Protein AF-A0A2V1BEU1-F1 (afdb_monomer_lite)

Secondary structure (DSSP, 8-state):
-HHHHHHHHHHHHHHHHHHTT-TTS-HHHHHHHHHHHHHHHHHHHHHHHHTTS-HHHHHHHHHHHHHHHHHHHHHHHHHHHHPPPTT--HHHHHHHHHHHHHHHHHHHHHHHHHHHHHS--

pLDDT: mean 75.91, std 9.49, range [49.25, 92.5]

Sequence (121 aa):
MISAITSLIDATNQVYEAIKDEAGLPTNFKAAATKLPLILKLLEDAERYLMVTDEAIETVFTPTLEDCKAQATQLQELFDKVMIQDGESKWDRYVKAAETTGKSGRVENLVGGFWTSCSSW

Radius of gyration: 15.87 Å; chains: 1; bounding box: 35×22×47 Å

Foldseek 3Di:
DLVVLVVLLVLLVVLLVQLCPDPLADPLLPVLSVCLNVLSVLLNVVVVVLVPDDPVVVVVCVVLSVVSVVLSVVLSVLSVLLDDDPPDDPVSNVVSSVSSVVCRVVNVVSVVVNCVSPVPD

Structure (mmCIF, N/CA/C/O backbone):
data_AF-A0A2V1BEU1-F1
#
_entry.id   AF-A0A2V1BEU1-F1
#
loop_
_atom_site.group_PDB
_atom_site.id
_atom_site.type_symbol
_atom_site.label_atom_id
_atom_site.label_alt_id
_atom_site.label_comp_id
_atom_site.label_asym_id
_atom_site.label_entity_id
_atom_site.label_seq_id
_atom_site.pdbx_PDB_ins_code
_atom_site.Cartn_x
_atom_site.Cartn_y
_atom_site.Cartn_z
_atom_site.occupancy
_atom_s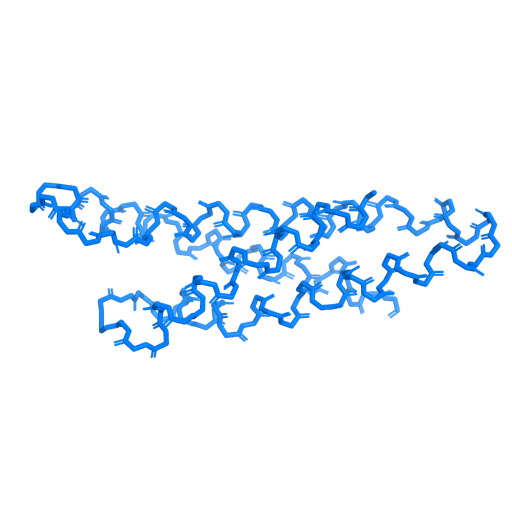ite.B_iso_or_equiv
_atom_site.auth_seq_id
_atom_site.auth_comp_id
_atom_site.auth_asym_id
_atom_site.auth_atom_id
_atom_site.pdbx_PDB_model_num
ATOM 1 N N . MET A 1 1 ? 16.811 -1.590 -3.207 1.00 54.41 1 MET A N 1
ATOM 2 C CA . MET A 1 1 ? 15.407 -1.224 -3.454 1.00 54.41 1 MET A CA 1
ATOM 3 C C . MET A 1 1 ? 14.473 -2.310 -2.910 1.00 54.41 1 MET A C 1
ATOM 5 O O . MET A 1 1 ? 13.614 -1.942 -2.119 1.00 54.41 1 MET A O 1
ATOM 9 N N . ILE A 1 2 ? 14.777 -3.603 -3.119 1.00 57.50 2 ILE A N 1
ATOM 10 C CA . ILE A 1 2 ? 14.061 -4.754 -2.519 1.00 57.50 2 ILE A CA 1
ATOM 11 C C . ILE A 1 2 ? 13.762 -4.562 -1.030 1.00 57.50 2 ILE A C 1
ATOM 13 O O . ILE A 1 2 ? 12.630 -4.747 -0.599 1.00 57.50 2 ILE A O 1
ATOM 17 N N . SER A 1 3 ? 14.752 -4.124 -0.243 1.00 61.34 3 SER A N 1
ATOM 18 C CA . SER A 1 3 ? 14.592 -3.947 1.206 1.00 61.34 3 SER A CA 1
ATOM 19 C C . SER A 1 3 ? 13.444 -3.008 1.591 1.00 61.34 3 SER A C 1
ATOM 21 O O . SER A 1 3 ? 12.809 -3.235 2.614 1.00 61.34 3 SER A O 1
ATOM 23 N N . ALA A 1 4 ? 13.138 -1.991 0.777 1.00 69.44 4 ALA A N 1
ATOM 24 C CA . ALA A 1 4 ? 12.036 -1.069 1.038 1.00 69.44 4 ALA A CA 1
ATOM 25 C C . ALA A 1 4 ? 10.669 -1.718 0.767 1.00 69.44 4 ALA A C 1
ATOM 27 O O . ALA A 1 4 ? 9.746 -1.534 1.556 1.00 69.44 4 ALA A O 1
ATOM 28 N N . ILE A 1 5 ? 10.544 -2.508 -0.307 1.00 70.06 5 ILE A N 1
ATOM 29 C CA . ILE A 1 5 ? 9.302 -3.226 -0.630 1.00 70.06 5 ILE A CA 1
ATOM 30 C C . ILE A 1 5 ? 9.070 -4.366 0.366 1.00 70.06 5 ILE A C 1
ATOM 32 O O . ILE A 1 5 ? 7.952 -4.551 0.834 1.00 70.06 5 ILE A O 1
ATOM 36 N N . THR A 1 6 ? 10.120 -5.079 0.779 1.00 70.94 6 THR A N 1
ATOM 37 C CA . THR A 1 6 ? 10.004 -6.117 1.812 1.00 70.94 6 THR A CA 1
ATOM 38 C C . THR A 1 6 ? 9.561 -5.530 3.159 1.00 70.94 6 THR A C 1
ATOM 40 O O . THR A 1 6 ? 8.644 -6.063 3.775 1.00 70.94 6 THR A O 1
ATOM 43 N N . SER A 1 7 ? 10.111 -4.385 3.590 1.00 77.25 7 SER A N 1
ATOM 44 C CA . SER A 1 7 ? 9.627 -3.699 4.803 1.00 77.25 7 SER A CA 1
ATOM 45 C C . SER A 1 7 ? 8.170 -3.230 4.687 1.00 77.25 7 SER A C 1
ATOM 47 O O . SER A 1 7 ? 7.427 -3.272 5.667 1.00 77.25 7 SER A O 1
ATOM 49 N N . LEU A 1 8 ? 7.746 -2.818 3.490 1.00 74.56 8 LEU A N 1
ATOM 50 C CA . LEU A 1 8 ? 6.364 -2.437 3.199 1.00 74.56 8 LEU A CA 1
ATOM 51 C C . LEU A 1 8 ? 5.412 -3.644 3.301 1.00 74.56 8 LEU A C 1
ATOM 53 O O . LEU A 1 8 ? 4.301 -3.511 3.823 1.00 74.56 8 LEU A O 1
ATOM 57 N N . ILE A 1 9 ? 5.862 -4.824 2.856 1.00 74.62 9 ILE A N 1
ATOM 58 C CA . ILE A 1 9 ? 5.145 -6.104 2.980 1.00 74.62 9 ILE A CA 1
ATOM 59 C C . ILE A 1 9 ? 4.963 -6.480 4.452 1.00 74.62 9 ILE A C 1
ATOM 61 O O . ILE A 1 9 ? 3.840 -6.774 4.864 1.00 74.62 9 ILE A O 1
ATOM 65 N N . ASP A 1 10 ? 6.027 -6.433 5.255 1.00 76.12 10 ASP A N 1
ATOM 66 C CA . ASP A 1 10 ? 5.970 -6.815 6.672 1.00 76.12 10 ASP A CA 1
ATOM 67 C C . ASP A 1 10 ? 4.986 -5.944 7.463 1.00 76.12 10 ASP A C 1
ATOM 69 O O . ASP A 1 10 ? 4.138 -6.456 8.198 1.00 76.12 10 ASP A O 1
ATOM 73 N N . ALA A 1 11 ? 5.044 -4.627 7.268 1.00 72.50 11 ALA A N 1
ATOM 74 C CA . ALA A 1 11 ? 4.135 -3.700 7.930 1.00 72.50 11 ALA A CA 1
ATOM 75 C C . ALA A 1 11 ? 2.685 -3.845 7.435 1.00 72.50 11 ALA A C 1
ATOM 77 O O . ALA A 1 11 ? 1.741 -3.794 8.222 1.00 72.50 11 ALA A O 1
ATOM 78 N N . THR A 1 12 ? 2.489 -4.115 6.145 1.00 72.19 12 THR A N 1
ATOM 79 C CA . THR A 1 12 ? 1.154 -4.366 5.584 1.00 72.19 12 THR A CA 1
ATOM 80 C C . THR A 1 12 ? 0.529 -5.652 6.101 1.00 72.19 12 THR A C 1
ATOM 82 O O . THR A 1 12 ? -0.677 -5.689 6.336 1.00 72.19 12 THR A O 1
ATOM 85 N N . ASN A 1 13 ? 1.320 -6.705 6.305 1.00 73.25 13 ASN A N 1
ATOM 86 C CA . ASN A 1 13 ? 0.815 -7.943 6.888 1.00 73.25 13 ASN A CA 1
ATOM 87 C C . ASN A 1 13 ? 0.314 -7.714 8.319 1.00 73.25 13 ASN A C 1
ATOM 89 O O . ASN A 1 13 ? -0.745 -8.224 8.672 1.00 73.25 13 ASN A O 1
ATOM 93 N N . GLN A 1 14 ? 1.001 -6.887 9.116 1.00 72.50 14 GLN A N 1
ATOM 94 C CA . GLN A 1 14 ? 0.508 -6.493 10.443 1.00 72.50 14 GLN A CA 1
ATOM 95 C C . GLN A 1 14 ? -0.816 -5.725 10.354 1.00 72.50 14 GLN A C 1
ATOM 97 O O . GLN A 1 14 ? -1.748 -6.005 11.107 1.00 72.50 14 GLN A O 1
ATOM 102 N N . VAL A 1 15 ? -0.920 -4.797 9.398 1.00 69.56 15 VAL A N 1
ATOM 103 C CA . VAL A 1 15 ? -2.150 -4.042 9.129 1.00 69.56 15 VAL A CA 1
ATOM 104 C C . VAL A 1 15 ? -3.304 -4.971 8.742 1.00 69.56 15 VAL A C 1
ATOM 106 O O . VAL A 1 15 ? -4.388 -4.878 9.312 1.00 69.56 15 VAL A O 1
ATOM 109 N N . TYR A 1 16 ? -3.082 -5.895 7.809 1.00 71.50 16 TYR A N 1
ATOM 110 C CA . TYR A 1 16 ? -4.083 -6.872 7.385 1.00 71.50 16 TYR A CA 1
ATOM 111 C C . TYR A 1 16 ? -4.558 -7.750 8.552 1.00 71.50 16 TYR A C 1
ATOM 113 O O . TYR A 1 16 ? -5.764 -7.907 8.754 1.00 71.50 16 TYR A O 1
ATOM 121 N N . GLU A 1 17 ? -3.621 -8.278 9.342 1.00 72.62 17 GLU A N 1
ATOM 122 C CA . GLU A 1 17 ? -3.919 -9.172 10.461 1.00 72.62 17 GLU A CA 1
ATOM 123 C C . GLU A 1 17 ? -4.722 -8.491 11.572 1.00 72.62 17 GLU A C 1
ATOM 125 O O . GLU A 1 17 ? -5.603 -9.129 12.142 1.00 72.62 17 GLU A O 1
ATOM 130 N N . ALA A 1 18 ? -4.486 -7.206 11.849 1.00 71.00 18 ALA A N 1
ATOM 131 C CA . ALA A 1 18 ? -5.282 -6.477 12.836 1.00 71.00 18 ALA A CA 1
ATOM 132 C C . ALA A 1 18 ? -6.632 -5.980 12.284 1.00 71.00 18 ALA A C 1
ATOM 134 O O . ALA A 1 18 ? -7.578 -5.81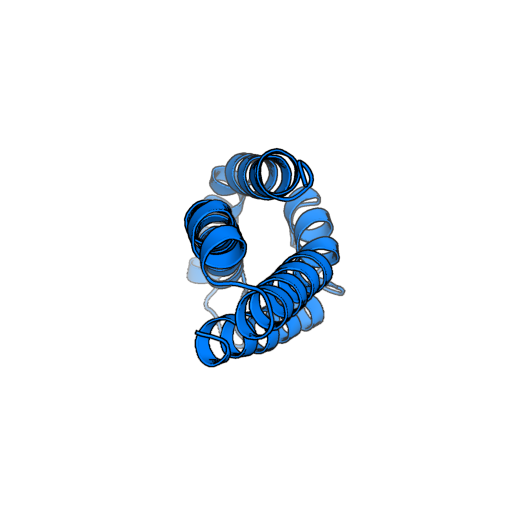3 13.047 1.00 71.00 18 ALA A O 1
ATOM 135 N N . ILE A 1 19 ? -6.768 -5.781 10.969 1.00 66.94 19 ILE A N 1
ATOM 136 C CA . ILE A 1 19 ? -8.008 -5.262 10.364 1.00 66.94 19 ILE A CA 1
ATOM 137 C C . ILE A 1 19 ? -9.027 -6.352 10.047 1.00 66.94 19 ILE A C 1
ATOM 139 O O . ILE A 1 19 ? -10.230 -6.077 10.094 1.00 66.94 19 ILE A O 1
ATOM 143 N N . LYS A 1 20 ? -8.586 -7.566 9.694 1.00 66.31 20 LYS A N 1
ATOM 144 C CA . LYS A 1 20 ? -9.492 -8.635 9.234 1.00 66.31 20 LYS A CA 1
ATOM 145 C C . LYS A 1 20 ? -10.617 -8.951 10.232 1.00 66.31 20 LYS A C 1
ATOM 147 O O . LYS A 1 20 ? -11.707 -9.312 9.795 1.00 66.31 20 LYS A O 1
ATOM 152 N N . ASP A 1 21 ? -10.386 -8.707 11.524 1.00 65.50 21 ASP A N 1
ATOM 153 C CA . ASP A 1 21 ? -11.339 -8.955 12.611 1.00 65.50 21 ASP A CA 1
ATOM 154 C C . ASP A 1 21 ? -11.883 -7.663 13.277 1.00 65.50 21 ASP A C 1
ATOM 156 O O . ASP A 1 21 ? -12.721 -7.731 14.177 1.00 65.50 21 ASP A O 1
ATOM 160 N N . GLU A 1 22 ? -11.472 -6.468 12.825 1.00 66.56 22 GLU A N 1
ATOM 161 C CA . GLU A 1 22 ? -11.827 -5.190 13.465 1.00 66.56 22 GLU A CA 1
ATOM 162 C C . GLU A 1 22 ? -13.245 -4.726 13.081 1.00 66.56 22 GLU A C 1
ATOM 164 O O . GLU A 1 22 ? -13.547 -4.376 11.931 1.00 66.56 22 GLU A O 1
ATOM 169 N N . ALA A 1 23 ? -14.156 -4.684 14.055 1.00 59.62 23 ALA A N 1
ATOM 170 C CA . ALA A 1 23 ? -15.553 -4.307 13.836 1.00 59.62 23 ALA A CA 1
ATOM 171 C C . ALA A 1 23 ? -15.733 -2.809 13.508 1.00 59.62 23 ALA A C 1
ATOM 173 O O . ALA A 1 23 ? -16.704 -2.458 12.835 1.00 59.62 23 ALA A O 1
ATOM 174 N N . GLY A 1 24 ? -14.803 -1.941 13.929 1.00 64.69 24 GLY A N 1
ATOM 175 C CA . GLY A 1 24 ? -14.920 -0.481 13.812 1.00 64.69 24 GLY A CA 1
ATOM 176 C C . GLY A 1 24 ? -14.438 0.149 12.500 1.00 64.69 24 GLY A C 1
ATOM 177 O O . GLY A 1 24 ? -14.637 1.347 12.300 1.00 64.69 24 GLY A O 1
ATOM 178 N N . LEU A 1 25 ? -13.805 -0.614 11.603 1.00 68.94 25 LEU A N 1
ATOM 179 C CA . LEU A 1 25 ? -13.177 -0.039 10.412 1.00 68.94 25 LEU A CA 1
ATOM 180 C C . LEU A 1 25 ? -14.175 0.164 9.250 1.00 68.94 25 LEU A C 1
ATOM 182 O O . LEU A 1 25 ? -14.932 -0.764 8.937 1.00 68.94 25 LEU A O 1
ATOM 186 N N . PRO A 1 26 ? -14.166 1.320 8.555 1.00 72.38 26 PRO A N 1
ATOM 187 C CA . PRO A 1 26 ? -15.017 1.548 7.388 1.00 72.38 26 PRO A CA 1
ATOM 188 C C . PRO A 1 26 ? -14.804 0.526 6.263 1.00 72.38 26 PRO A C 1
ATOM 190 O O . PRO A 1 26 ? -13.698 0.033 6.032 1.00 72.38 26 PRO A O 1
ATOM 193 N N . THR A 1 27 ? -15.876 0.215 5.530 1.00 76.88 27 THR A N 1
ATOM 194 C CA . THR A 1 27 ? -15.909 -0.861 4.523 1.00 76.88 27 THR A CA 1
ATOM 195 C C . THR A 1 27 ? -14.849 -0.716 3.433 1.00 76.88 27 THR A C 1
ATOM 197 O O . THR A 1 27 ? -14.264 -1.708 3.007 1.00 76.88 27 THR A O 1
ATOM 200 N N . ASN A 1 28 ? -14.563 0.506 2.993 1.00 75.38 28 ASN A N 1
ATOM 201 C CA . ASN A 1 28 ? -13.546 0.788 1.983 1.00 75.38 28 ASN A CA 1
ATOM 202 C C . ASN A 1 28 ? -12.119 0.522 2.492 1.00 75.38 28 ASN A C 1
ATOM 204 O O . ASN A 1 28 ? -11.292 0.018 1.736 1.00 75.38 28 ASN A O 1
ATOM 208 N N . PHE A 1 29 ? -11.839 0.776 3.774 1.00 74.88 29 PHE A N 1
ATOM 209 C CA . PHE A 1 29 ? -10.567 0.403 4.394 1.00 74.88 29 PHE A CA 1
ATOM 210 C C . PHE A 1 29 ? -10.436 -1.115 4.511 1.00 74.88 29 PHE A C 1
ATOM 212 O O . PHE A 1 29 ? -9.385 -1.650 4.177 1.00 74.88 29 PHE A O 1
ATOM 219 N N . LYS A 1 30 ? -11.505 -1.829 4.893 1.00 76.81 30 LYS A N 1
ATOM 220 C CA . LYS A 1 30 ? -11.512 -3.305 4.882 1.00 76.81 30 LYS A CA 1
ATOM 221 C C . LYS A 1 30 ? -11.248 -3.850 3.477 1.00 76.81 30 LYS A C 1
ATOM 223 O O . LYS A 1 30 ? -10.383 -4.701 3.290 1.00 76.81 30 LYS A O 1
ATOM 228 N N . ALA A 1 31 ? -11.933 -3.309 2.470 1.00 79.31 31 ALA A N 1
ATOM 229 C CA . ALA A 1 31 ? -11.733 -3.697 1.078 1.00 79.31 31 ALA A CA 1
ATOM 230 C C . ALA A 1 31 ? -10.305 -3.400 0.588 1.00 79.31 31 ALA A C 1
ATOM 232 O O . ALA A 1 31 ? -9.707 -4.236 -0.084 1.00 79.31 31 ALA A O 1
ATOM 233 N N . ALA A 1 32 ? -9.729 -2.249 0.939 1.00 78.75 32 ALA A N 1
ATOM 234 C CA . ALA A 1 32 ? -8.349 -1.916 0.596 1.00 78.75 32 ALA A CA 1
ATOM 235 C C . ALA A 1 32 ? -7.328 -2.799 1.336 1.00 78.75 32 ALA A C 1
ATOM 237 O O . ALA A 1 32 ? -6.378 -3.265 0.711 1.00 78.75 32 ALA A O 1
ATOM 238 N N . ALA A 1 33 ? -7.558 -3.109 2.616 1.00 77.38 33 ALA A N 1
ATOM 239 C CA . ALA A 1 33 ? -6.680 -3.959 3.421 1.00 77.38 33 ALA A CA 1
ATOM 240 C C . ALA A 1 33 ? -6.559 -5.370 2.829 1.00 77.38 33 ALA A C 1
ATOM 242 O O . ALA A 1 33 ? -5.465 -5.915 2.768 1.00 77.38 33 ALA A O 1
ATOM 243 N N . THR A 1 34 ? -7.653 -5.935 2.304 1.00 80.31 34 THR A N 1
ATOM 244 C CA . THR A 1 34 ? -7.611 -7.248 1.625 1.00 80.31 34 THR A CA 1
ATOM 245 C C . THR A 1 34 ? -6.813 -7.245 0.316 1.00 80.31 34 THR A C 1
ATOM 247 O O . THR A 1 34 ? -6.348 -8.295 -0.119 1.00 80.31 34 THR A O 1
ATOM 250 N N . LYS A 1 35 ? -6.638 -6.081 -0.325 1.00 81.50 35 LYS A N 1
ATOM 251 C CA . LYS A 1 35 ? -5.919 -5.942 -1.604 1.00 81.50 35 LYS A CA 1
ATOM 252 C C . LYS A 1 35 ? -4.448 -5.576 -1.425 1.00 81.50 35 LYS A C 1
ATOM 254 O O . LYS A 1 35 ? -3.651 -5.856 -2.315 1.00 81.50 35 LYS A O 1
ATOM 259 N N . LEU A 1 36 ? -4.086 -4.955 -0.304 1.00 79.44 36 LEU A N 1
ATOM 260 C CA . LEU A 1 36 ? -2.743 -4.425 -0.074 1.00 79.44 36 LEU A CA 1
ATOM 261 C C . LEU A 1 36 ? -1.643 -5.506 -0.129 1.00 79.44 36 LEU A C 1
ATOM 263 O O . LEU A 1 36 ? -0.664 -5.281 -0.837 1.00 79.44 36 LEU A O 1
ATOM 267 N N . PRO A 1 37 ? -1.804 -6.706 0.474 1.00 81.31 37 PRO A N 1
ATOM 268 C CA . PRO A 1 37 ? -0.806 -7.771 0.341 1.00 81.31 37 PRO A CA 1
ATOM 269 C C . PRO A 1 37 ? -0.543 -8.176 -1.118 1.00 81.31 37 PRO A C 1
ATOM 271 O O . PRO A 1 37 ? 0.601 -8.397 -1.508 1.00 81.31 37 PRO A O 1
ATOM 274 N N . LEU A 1 38 ? -1.592 -8.217 -1.951 1.00 83.94 38 LEU A N 1
ATOM 275 C CA . LEU A 1 38 ? -1.470 -8.536 -3.376 1.00 83.94 38 LEU A CA 1
ATOM 276 C C . LEU A 1 38 ? -0.730 -7.434 -4.147 1.00 83.94 38 LEU A C 1
ATOM 278 O O . LEU A 1 38 ? 0.155 -7.737 -4.943 1.00 83.94 38 LEU A O 1
ATOM 282 N N . ILE A 1 39 ? -1.069 -6.167 -3.890 1.00 83.69 39 ILE A N 1
ATOM 283 C CA . ILE A 1 39 ? -0.412 -4.992 -4.486 1.00 83.69 39 ILE A CA 1
ATOM 284 C C . ILE A 1 39 ? 1.098 -5.026 -4.232 1.00 83.69 39 ILE A C 1
ATOM 286 O O . ILE A 1 39 ? 1.898 -4.845 -5.149 1.00 83.69 39 ILE A O 1
ATOM 290 N N . LEU A 1 40 ? 1.495 -5.305 -2.992 1.00 83.31 40 LEU A N 1
ATOM 291 C CA . LEU A 1 40 ? 2.905 -5.337 -2.619 1.00 83.31 40 LEU A CA 1
ATOM 292 C C . LEU A 1 40 ? 3.643 -6.538 -3.185 1.00 83.31 40 LEU A C 1
ATOM 294 O O . LEU A 1 40 ? 4.811 -6.418 -3.550 1.00 83.31 40 LEU A O 1
ATOM 298 N N . LYS A 1 41 ? 2.961 -7.679 -3.305 1.00 84.88 41 LYS A N 1
ATOM 299 C CA . LYS A 1 41 ? 3.550 -8.850 -3.942 1.00 84.88 41 LYS A CA 1
ATOM 300 C C . LYS A 1 41 ? 3.842 -8.603 -5.425 1.00 84.88 41 LYS A C 1
ATOM 302 O O . LYS A 1 41 ? 4.925 -8.939 -5.892 1.00 84.88 41 LYS A O 1
ATOM 307 N N . LEU A 1 42 ? 2.914 -7.957 -6.134 1.00 86.56 42 LEU A N 1
ATOM 308 C CA . LEU A 1 42 ? 3.102 -7.550 -7.531 1.00 86.56 42 LEU A CA 1
ATOM 309 C C . LEU A 1 42 ? 4.288 -6.592 -7.690 1.00 86.56 42 LEU A C 1
ATOM 311 O O . LEU A 1 42 ? 5.096 -6.766 -8.595 1.00 86.56 42 LEU A O 1
ATOM 315 N N . LEU A 1 43 ? 4.414 -5.615 -6.789 1.00 86.38 43 LEU A N 1
ATOM 316 C CA . LEU A 1 43 ? 5.544 -4.687 -6.763 1.00 86.38 43 LEU A CA 1
ATOM 317 C C . LEU A 1 43 ? 6.885 -5.397 -6.536 1.00 86.38 43 LEU A C 1
ATOM 319 O O . LEU A 1 43 ? 7.857 -5.106 -7.228 1.00 86.38 43 LEU A O 1
ATOM 323 N N . GLU A 1 44 ? 6.934 -6.342 -5.597 1.00 87.00 44 GLU A N 1
ATOM 324 C CA . GLU A 1 44 ? 8.133 -7.141 -5.333 1.00 87.00 44 GLU A CA 1
ATOM 325 C C . GLU A 1 44 ? 8.539 -7.976 -6.557 1.00 87.00 44 GLU A C 1
ATOM 327 O O . GLU A 1 44 ? 9.718 -8.035 -6.910 1.00 87.00 44 GLU A O 1
ATOM 332 N N . ASP A 1 45 ? 7.572 -8.616 -7.216 1.00 88.00 45 ASP A N 1
ATOM 333 C CA . ASP A 1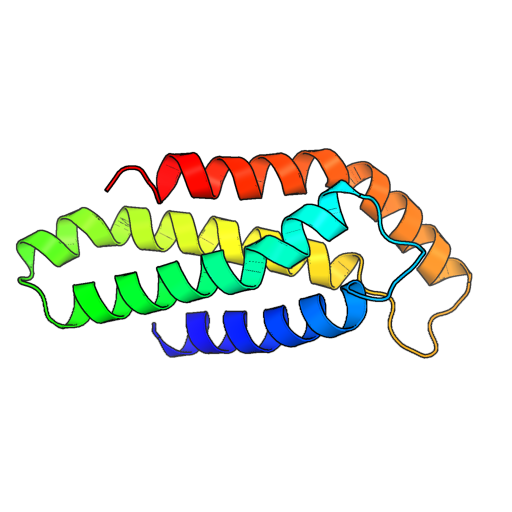 45 ? 7.834 -9.451 -8.388 1.00 88.00 45 ASP A CA 1
ATOM 334 C C . ASP A 1 45 ? 8.259 -8.605 -9.603 1.00 88.00 45 ASP A C 1
ATOM 336 O O . ASP A 1 45 ? 9.189 -8.989 -10.315 1.00 88.00 45 ASP A O 1
ATOM 340 N N . ALA A 1 46 ? 7.655 -7.426 -9.796 1.00 87.38 46 ALA A N 1
ATOM 341 C CA . ALA A 1 46 ? 8.052 -6.472 -10.831 1.00 87.38 46 ALA A CA 1
ATOM 342 C C . ALA A 1 46 ? 9.485 -5.963 -10.617 1.00 87.38 46 ALA A C 1
ATOM 344 O O . ALA A 1 46 ? 10.276 -5.940 -11.558 1.00 87.38 46 ALA A O 1
ATOM 345 N N . GLU A 1 47 ? 9.859 -5.623 -9.381 1.00 85.94 47 GLU A N 1
ATOM 346 C CA . GLU A 1 47 ? 11.226 -5.202 -9.072 1.00 85.94 47 GLU A CA 1
ATOM 347 C C . GLU A 1 47 ? 12.241 -6.321 -9.352 1.00 85.94 47 GLU A C 1
ATOM 349 O O . GLU A 1 47 ? 13.253 -6.092 -10.014 1.00 85.94 47 GLU A O 1
ATOM 354 N N . ARG A 1 48 ? 11.955 -7.555 -8.912 1.00 87.62 48 ARG A N 1
ATOM 355 C CA . ARG A 1 48 ? 12.824 -8.714 -9.185 1.00 87.62 48 ARG A CA 1
ATOM 356 C C . ARG A 1 48 ? 12.999 -8.968 -10.679 1.00 87.62 48 ARG A C 1
ATOM 358 O O . ARG A 1 48 ? 14.086 -9.362 -11.092 1.00 87.62 48 ARG A O 1
ATOM 365 N N . TYR A 1 49 ? 11.950 -8.760 -11.472 1.00 87.44 49 TYR A N 1
ATOM 366 C CA . TYR A 1 49 ? 12.020 -8.887 -12.924 1.00 87.44 49 TYR A CA 1
ATOM 367 C C . TYR A 1 49 ? 12.937 -7.823 -13.544 1.00 87.44 49 TYR A C 1
ATOM 369 O O . TYR A 1 49 ? 13.793 -8.162 -14.361 1.00 87.44 49 TYR A O 1
ATOM 377 N N . LEU A 1 50 ? 12.830 -6.559 -13.114 1.00 87.06 50 LEU A N 1
ATOM 378 C CA . LEU A 1 50 ? 13.697 -5.491 -13.625 1.00 87.06 50 LEU A CA 1
ATOM 379 C C . LEU A 1 50 ? 15.178 -5.695 -13.274 1.00 87.06 50 LEU A C 1
ATOM 381 O O . LEU A 1 50 ? 16.039 -5.283 -14.037 1.00 87.06 50 LEU A O 1
ATOM 385 N N . MET A 1 51 ? 15.496 -6.397 -12.184 1.00 85.00 51 MET A N 1
ATOM 386 C CA . MET A 1 51 ? 16.889 -6.703 -11.824 1.00 85.00 51 MET A CA 1
ATOM 387 C C . MET A 1 51 ? 17.585 -7.714 -12.747 1.00 85.00 51 MET A C 1
ATOM 389 O O . MET A 1 51 ? 18.809 -7.834 -12.698 1.00 85.00 51 MET A O 1
ATOM 393 N N . VAL A 1 52 ? 16.826 -8.495 -13.520 1.00 88.00 52 VAL A N 1
ATOM 394 C CA . VAL A 1 52 ? 17.366 -9.562 -14.384 1.00 88.00 52 VAL A CA 1
ATOM 395 C C . VAL A 1 52 ? 17.136 -9.302 -15.873 1.00 88.00 52 VAL A C 1
ATOM 397 O O . VAL A 1 52 ? 17.499 -10.142 -16.696 1.00 88.00 52 VAL A O 1
ATOM 400 N N . THR A 1 53 ? 16.520 -8.171 -16.220 1.00 88.62 53 THR A N 1
ATOM 401 C CA . THR A 1 53 ? 16.212 -7.783 -17.600 1.00 88.62 53 THR A CA 1
ATOM 402 C C . THR A 1 53 ? 17.291 -6.863 -18.179 1.00 88.62 53 THR A C 1
ATOM 404 O O . THR A 1 53 ? 18.134 -6.342 -17.455 1.00 88.62 53 THR A O 1
ATOM 407 N N . ASP A 1 54 ? 17.260 -6.640 -19.495 1.00 92.50 54 ASP A N 1
ATOM 408 C CA . ASP A 1 54 ? 18.169 -5.699 -20.156 1.00 92.50 54 ASP A CA 1
ATOM 409 C C . ASP A 1 54 ? 17.939 -4.243 -19.704 1.00 92.50 54 ASP A C 1
ATOM 411 O O . ASP A 1 54 ? 16.799 -3.809 -19.522 1.00 92.50 54 ASP A O 1
ATOM 415 N N . GLU A 1 55 ? 19.015 -3.452 -19.646 1.00 90.12 55 GLU A N 1
ATOM 416 C CA . GLU A 1 55 ? 19.024 -2.041 -19.206 1.00 90.12 55 GLU A CA 1
ATOM 417 C C . GLU A 1 55 ? 17.981 -1.166 -19.930 1.00 90.12 55 GLU A C 1
ATOM 419 O O . GLU A 1 55 ? 17.392 -0.254 -19.347 1.00 90.12 55 GLU A O 1
ATOM 424 N N . ALA A 1 56 ? 17.701 -1.459 -21.205 1.00 90.19 56 ALA A N 1
ATOM 425 C CA . ALA A 1 56 ? 16.685 -0.749 -21.979 1.00 90.19 56 ALA A CA 1
ATOM 426 C C . ALA A 1 56 ? 15.265 -0.959 -21.421 1.00 90.19 56 ALA A C 1
ATOM 428 O O . ALA A 1 56 ? 14.469 -0.022 -21.386 1.00 90.19 56 ALA A O 1
ATOM 429 N N . ILE A 1 57 ? 14.952 -2.176 -20.970 1.00 87.88 57 ILE A N 1
ATOM 430 C CA . ILE A 1 57 ? 13.671 -2.507 -20.337 1.00 87.88 57 ILE A CA 1
ATOM 431 C C . ILE A 1 57 ? 13.650 -1.920 -18.922 1.00 87.88 57 ILE A C 1
ATOM 433 O O . ILE A 1 57 ? 12.684 -1.258 -18.559 1.00 87.88 57 ILE A O 1
ATOM 437 N N . GLU A 1 58 ? 14.729 -2.061 -18.149 1.00 88.62 58 GLU A N 1
ATOM 438 C CA . GLU A 1 58 ? 14.832 -1.447 -16.818 1.00 88.62 58 GLU A CA 1
ATOM 439 C C . GLU A 1 58 ? 14.556 0.066 -16.866 1.00 88.62 58 GLU A C 1
ATOM 441 O O . GLU A 1 58 ? 13.708 0.574 -16.128 1.00 88.62 58 GLU A O 1
ATOM 446 N N . THR A 1 59 ? 15.195 0.782 -17.794 1.00 89.12 59 THR A N 1
ATOM 447 C CA . THR A 1 59 ? 15.073 2.242 -17.936 1.00 89.12 59 THR A CA 1
ATOM 448 C C . THR A 1 59 ? 13.645 2.681 -18.264 1.00 89.12 59 THR A C 1
ATOM 450 O O . THR A 1 59 ? 13.173 3.693 -17.747 1.00 89.12 59 THR A O 1
ATOM 453 N N . VAL A 1 60 ? 12.940 1.931 -19.116 1.00 90.50 60 VAL A N 1
ATOM 454 C CA . VAL A 1 60 ? 11.567 2.264 -19.526 1.00 90.50 60 VAL A CA 1
ATOM 455 C C . VAL A 1 60 ? 10.568 2.033 -18.389 1.00 90.50 60 VAL A C 1
ATOM 457 O O . VAL A 1 60 ? 9.621 2.802 -18.245 1.00 90.50 60 VAL A O 1
ATOM 460 N N . PHE A 1 61 ? 10.777 0.999 -17.572 1.00 86.69 61 PHE A N 1
ATOM 461 C CA . PHE A 1 61 ? 9.795 0.543 -16.582 1.00 86.69 61 PHE A CA 1
ATOM 462 C C . PHE A 1 61 ? 10.034 1.103 -15.169 1.00 86.69 61 PHE A C 1
ATOM 464 O O . PHE A 1 61 ? 9.089 1.209 -14.384 1.00 86.69 61 PHE A O 1
ATOM 471 N N . THR A 1 62 ? 11.267 1.508 -14.842 1.00 87.56 62 THR A N 1
ATOM 472 C CA . THR A 1 62 ? 11.631 2.057 -13.521 1.00 87.56 62 THR A CA 1
ATOM 473 C C . THR A 1 62 ? 10.735 3.216 -13.060 1.00 87.56 62 THR A C 1
ATOM 475 O O . THR A 1 62 ? 10.293 3.178 -11.910 1.00 87.56 62 THR A O 1
ATOM 478 N N . PRO A 1 63 ? 10.400 4.224 -13.898 1.00 89.31 63 PRO A N 1
ATOM 479 C CA . PRO A 1 63 ? 9.558 5.338 -13.456 1.00 89.31 63 PRO A CA 1
ATOM 480 C C . PRO A 1 63 ? 8.185 4.882 -12.959 1.00 89.31 63 PRO A C 1
ATOM 482 O O . PRO A 1 63 ? 7.710 5.337 -11.923 1.00 89.31 63 PRO A O 1
ATOM 485 N N . THR A 1 64 ? 7.563 3.937 -13.662 1.00 87.62 64 THR A N 1
ATOM 486 C CA . THR A 1 64 ? 6.245 3.437 -13.270 1.00 87.62 64 THR A CA 1
ATOM 487 C C . THR A 1 64 ? 6.313 2.548 -12.043 1.00 87.62 64 THR A C 1
ATOM 489 O O . THR A 1 64 ? 5.424 2.631 -11.199 1.00 87.62 64 THR A O 1
ATOM 492 N N . LEU A 1 65 ? 7.379 1.761 -11.879 1.00 86.62 65 LEU A N 1
ATOM 493 C CA . LEU A 1 65 ? 7.580 1.000 -10.649 1.00 86.62 65 LEU A CA 1
ATOM 494 C C . LEU A 1 65 ? 7.699 1.924 -9.421 1.00 86.62 65 LEU A C 1
ATOM 496 O O . LEU A 1 65 ? 7.093 1.645 -8.384 1.00 86.62 65 LEU A O 1
ATOM 500 N N . GLU A 1 66 ? 8.416 3.045 -9.536 1.00 86.88 66 GLU A N 1
ATOM 501 C CA . GLU A 1 66 ? 8.514 4.037 -8.455 1.00 86.88 66 GLU A CA 1
ATOM 502 C C . GLU A 1 66 ? 7.179 4.757 -8.189 1.00 86.88 66 GLU A C 1
ATOM 504 O O . GLU A 1 66 ? 6.824 4.947 -7.023 1.00 86.88 66 GLU A O 1
ATOM 509 N N . ASP A 1 67 ? 6.382 5.073 -9.216 1.00 86.94 67 ASP A N 1
ATOM 510 C CA . ASP A 1 67 ? 5.030 5.629 -9.034 1.00 86.94 67 ASP A CA 1
ATOM 511 C C . ASP A 1 67 ? 4.107 4.653 -8.283 1.00 86.94 67 ASP A C 1
ATOM 513 O O . ASP A 1 67 ? 3.431 5.029 -7.318 1.00 86.94 67 ASP A O 1
ATOM 517 N N . CYS A 1 68 ? 4.113 3.379 -8.683 1.00 85.56 68 CYS A N 1
ATOM 518 C CA . CYS A 1 68 ? 3.341 2.316 -8.042 1.00 85.56 68 CYS A CA 1
ATOM 519 C C . CYS A 1 68 ? 3.732 2.145 -6.567 1.00 85.56 68 CYS A C 1
ATOM 521 O O . CYS A 1 68 ? 2.878 2.022 -5.683 1.00 85.56 68 CYS A O 1
ATOM 523 N N . LYS A 1 69 ? 5.035 2.196 -6.280 1.00 84.25 69 LYS A N 1
ATOM 524 C CA . LYS A 1 69 ? 5.574 2.158 -4.920 1.00 84.25 69 LYS A CA 1
ATOM 525 C C . LYS A 1 69 ? 5.166 3.389 -4.115 1.00 84.25 69 LYS A C 1
ATOM 527 O O . LYS A 1 69 ? 4.744 3.241 -2.973 1.00 84.25 69 LYS A O 1
ATOM 532 N N . ALA A 1 70 ? 5.213 4.589 -4.691 1.00 87.06 70 ALA A N 1
ATOM 533 C CA . ALA A 1 70 ? 4.774 5.807 -4.014 1.00 87.06 70 ALA A CA 1
ATOM 534 C C . ALA A 1 70 ? 3.282 5.756 -3.637 1.00 87.06 70 ALA A C 1
ATOM 536 O O . ALA A 1 70 ? 2.903 6.194 -2.547 1.00 87.06 70 ALA A O 1
ATOM 537 N N . GLN A 1 71 ? 2.431 5.194 -4.502 1.00 83.81 71 GLN A N 1
ATOM 538 C CA . GLN A 1 71 ? 1.015 4.961 -4.197 1.00 83.81 71 GLN A CA 1
ATOM 539 C C . GLN A 1 71 ? 0.834 3.933 -3.071 1.00 83.81 71 GLN A C 1
ATOM 541 O O . GLN A 1 71 ? 0.043 4.169 -2.154 1.00 83.81 71 GLN A O 1
ATOM 546 N N . ALA A 1 72 ? 1.587 2.829 -3.101 1.00 83.62 72 ALA A N 1
ATOM 547 C CA . ALA A 1 72 ? 1.537 1.792 -2.072 1.00 83.62 72 ALA A CA 1
ATOM 548 C C . ALA A 1 72 ? 2.017 2.297 -0.697 1.00 83.62 72 ALA A C 1
ATOM 550 O O . ALA A 1 72 ? 1.355 2.040 0.308 1.00 83.62 72 ALA A O 1
ATOM 551 N N . THR A 1 73 ? 3.093 3.089 -0.651 1.00 84.25 73 THR A N 1
ATOM 552 C CA . THR A 1 73 ? 3.581 3.742 0.576 1.00 84.25 73 THR A CA 1
ATOM 553 C C . THR A 1 73 ? 2.535 4.691 1.152 1.00 84.25 73 THR A C 1
ATOM 555 O O . THR A 1 73 ? 2.217 4.622 2.335 1.00 84.25 73 THR A O 1
ATOM 558 N N . GLN A 1 74 ? 1.923 5.544 0.323 1.00 84.25 74 GLN A N 1
ATOM 559 C CA . GLN A 1 74 ? 0.860 6.437 0.796 1.00 84.25 74 GLN A CA 1
ATOM 560 C C . GLN A 1 74 ? -0.348 5.670 1.338 1.00 84.25 74 GLN A C 1
ATOM 562 O O . GLN A 1 74 ? -1.000 6.128 2.275 1.00 84.25 74 GLN A O 1
ATOM 567 N N . LEU A 1 75 ? -0.667 4.522 0.741 1.00 80.94 75 LEU A N 1
ATOM 568 C CA . LEU A 1 75 ? -1.756 3.675 1.200 1.00 80.94 75 LEU A CA 1
ATOM 569 C C . LEU A 1 75 ? -1.427 3.052 2.563 1.00 80.94 75 LEU A C 1
ATOM 571 O O . LEU A 1 75 ? -2.259 3.130 3.465 1.00 80.94 75 LEU A O 1
ATOM 575 N N . GLN A 1 76 ? -0.210 2.538 2.751 1.00 78.00 76 GLN A N 1
ATOM 576 C CA . GLN A 1 76 ? 0.276 2.057 4.047 1.00 78.00 76 GLN A CA 1
ATOM 577 C C . GLN A 1 76 ? 0.234 3.157 5.123 1.00 78.00 76 GLN A C 1
ATOM 579 O O . GLN A 1 76 ? -0.331 2.943 6.191 1.00 78.00 76 GLN A O 1
ATOM 584 N N . GLU A 1 77 ? 0.732 4.362 4.833 1.00 80.75 77 GLU A N 1
ATOM 585 C CA . GLU A 1 77 ? 0.703 5.485 5.783 1.00 80.75 77 GLU A CA 1
ATOM 586 C C . GLU A 1 77 ? -0.723 5.877 6.206 1.00 80.75 77 GLU A C 1
ATOM 588 O O . GLU A 1 77 ? -0.941 6.393 7.307 1.00 80.75 77 GLU A O 1
ATOM 593 N N . LEU A 1 78 ? -1.713 5.700 5.322 1.00 79.31 78 LEU A N 1
ATOM 594 C CA . LEU A 1 78 ? -3.114 5.912 5.681 1.00 79.31 78 LEU A CA 1
ATOM 595 C C . LEU A 1 78 ? -3.600 4.847 6.653 1.00 79.31 78 LEU A C 1
ATOM 597 O O . LEU A 1 78 ? -4.319 5.202 7.585 1.00 79.31 78 LEU A O 1
ATOM 601 N N . PHE A 1 79 ? -3.199 3.591 6.454 1.00 74.56 79 PHE A N 1
ATOM 602 C CA . PHE A 1 79 ? -3.502 2.507 7.378 1.00 74.56 79 PHE A CA 1
ATOM 603 C C . PHE A 1 79 ? -2.861 2.738 8.747 1.00 74.56 79 PHE A C 1
ATOM 605 O O . PHE A 1 79 ? -3.585 2.751 9.738 1.00 74.56 79 PHE A O 1
ATOM 612 N N . ASP A 1 80 ? -1.570 3.058 8.817 1.00 75.44 80 ASP A N 1
ATOM 613 C CA . ASP A 1 80 ? -0.875 3.309 10.089 1.00 75.44 80 ASP A CA 1
ATOM 614 C C . ASP A 1 80 ? -1.554 4.397 10.934 1.00 75.44 80 ASP A C 1
ATOM 616 O O . ASP A 1 80 ? -1.621 4.308 12.159 1.00 75.44 80 ASP A O 1
ATOM 620 N N . LYS A 1 81 ? -2.123 5.421 10.285 1.00 75.19 81 LYS A N 1
ATOM 621 C CA . LYS A 1 81 ? -2.830 6.507 10.980 1.00 75.19 81 LYS A CA 1
ATOM 622 C C . LYS A 1 81 ? -4.189 6.094 11.545 1.00 75.19 81 LYS A C 1
ATOM 624 O O . LYS A 1 81 ? -4.654 6.727 12.490 1.00 75.19 81 LYS A O 1
ATOM 629 N N . VAL A 1 82 ? -4.847 5.090 10.965 1.00 69.88 82 VAL A N 1
ATOM 630 C CA . VAL A 1 82 ? -6.188 4.653 11.395 1.00 69.88 82 VAL A CA 1
ATOM 631 C C . VAL A 1 82 ? -6.155 3.410 12.282 1.00 69.88 82 VAL A C 1
ATOM 633 O O . VAL A 1 82 ? -7.137 3.133 12.966 1.00 69.88 82 VAL A O 1
ATOM 636 N N . MET A 1 83 ? -5.035 2.686 12.307 1.00 68.69 83 MET A N 1
ATOM 637 C CA . MET A 1 83 ? -4.838 1.521 13.167 1.00 68.69 83 MET A CA 1
ATOM 638 C C . MET A 1 83 ? -4.831 1.934 14.636 1.00 68.69 83 MET A C 1
ATOM 640 O O . MET A 1 83 ? -4.039 2.782 15.043 1.00 68.69 83 MET A O 1
ATOM 644 N N . ILE A 1 84 ? -5.727 1.352 15.433 1.00 64.62 84 ILE A N 1
ATOM 645 C CA . ILE A 1 84 ? -5.811 1.580 16.880 1.00 64.62 84 ILE A CA 1
ATOM 646 C C . ILE A 1 84 ? -4.806 0.650 17.564 1.00 64.62 84 ILE A C 1
ATOM 648 O O . ILE A 1 84 ? -4.854 -0.559 17.358 1.00 64.62 84 ILE A O 1
ATOM 652 N N . GLN A 1 85 ? -3.902 1.202 18.371 1.00 63.62 85 GLN A N 1
ATOM 653 C CA . GLN A 1 85 ? -2.968 0.426 19.186 1.00 63.62 85 GLN A CA 1
ATOM 654 C C . GLN A 1 85 ? -3.570 0.100 20.561 1.00 63.62 85 GLN A C 1
ATOM 656 O O . GLN A 1 85 ? -4.381 0.855 21.115 1.00 63.62 85 GLN A O 1
ATOM 661 N N . ASP A 1 86 ? -3.147 -1.0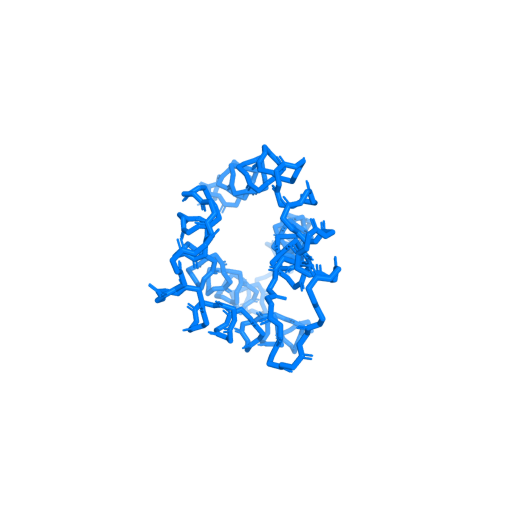25 21.137 1.00 56.19 86 ASP A N 1
ATOM 662 C CA . ASP A 1 86 ? -3.546 -1.421 22.485 1.00 56.19 86 ASP A CA 1
ATOM 663 C C . ASP A 1 86 ? -3.129 -0.362 23.517 1.00 56.19 86 ASP A C 1
ATOM 665 O O . ASP A 1 86 ? -1.986 0.090 23.561 1.00 56.19 86 ASP A O 1
ATOM 669 N N . GLY A 1 87 ? -4.076 0.038 24.370 1.00 60.16 87 GLY A N 1
ATOM 670 C CA . GLY A 1 87 ? -3.860 1.058 25.403 1.00 60.16 87 GLY A CA 1
ATOM 671 C C . GLY A 1 87 ? -4.192 2.500 24.995 1.00 60.16 87 GLY A C 1
ATOM 672 O O . GLY A 1 87 ? -4.086 3.390 25.837 1.00 60.16 87 GLY A O 1
ATOM 673 N N . GLU A 1 88 ? -4.653 2.749 23.763 1.00 66.94 88 GLU A N 1
ATOM 674 C CA . GLU A 1 88 ? -5.031 4.099 23.315 1.00 66.94 88 GLU A CA 1
ATOM 675 C C . GLU A 1 88 ? -6.211 4.701 24.087 1.00 66.94 88 GLU A C 1
ATOM 677 O O . GLU A 1 88 ? -7.225 4.035 24.360 1.00 66.94 88 GLU A O 1
ATOM 682 N N . SER A 1 89 ? -6.094 5.999 24.394 1.00 70.44 89 SER A N 1
ATOM 683 C CA . SER A 1 89 ? -7.103 6.739 25.145 1.00 70.44 89 SER A CA 1
ATOM 684 C C . SER A 1 89 ? -8.398 6.895 24.342 1.00 70.44 89 SER A C 1
ATOM 686 O O . SER A 1 89 ? -8.428 6.814 23.114 1.00 70.44 89 SER A O 1
ATOM 688 N N . LYS A 1 90 ? -9.513 7.173 25.031 1.00 64.94 90 LYS A N 1
ATOM 689 C CA . LYS A 1 90 ? -10.795 7.442 24.355 1.00 64.94 90 LYS A CA 1
ATOM 690 C C . LYS A 1 90 ? -10.700 8.627 23.384 1.00 64.94 90 LYS A C 1
ATOM 692 O O . LYS A 1 90 ? -11.370 8.603 22.359 1.00 64.94 90 LYS A O 1
ATOM 697 N N . TRP A 1 91 ? -9.884 9.636 23.699 1.00 63.94 91 TRP A N 1
ATOM 698 C CA . TRP A 1 91 ? -9.678 10.802 22.838 1.00 63.94 91 TRP A CA 1
ATOM 699 C C . TRP A 1 91 ? -8.913 10.450 21.563 1.00 63.94 91 TRP A C 1
ATOM 701 O O . TRP A 1 91 ? -9.339 10.866 20.487 1.00 63.94 91 TRP A O 1
ATOM 711 N N . ASP A 1 92 ? -7.877 9.615 21.658 1.00 71.56 92 ASP A N 1
ATOM 712 C CA . ASP A 1 92 ? -7.120 9.142 20.488 1.00 71.56 92 ASP A CA 1
ATOM 713 C C . ASP A 1 92 ? -8.029 8.369 19.524 1.00 71.56 92 ASP A C 1
ATOM 715 O O . ASP A 1 92 ? -8.012 8.597 18.314 1.00 71.56 92 ASP A O 1
ATOM 719 N N . ARG A 1 93 ? -8.931 7.543 20.073 1.00 66.75 93 ARG A N 1
ATOM 720 C CA . ARG A 1 93 ? -9.941 6.815 19.287 1.00 66.75 93 ARG A CA 1
ATOM 721 C C . ARG A 1 93 ? -10.908 7.753 18.559 1.00 66.75 93 ARG A C 1
ATOM 723 O O . ARG A 1 93 ? -11.241 7.501 17.403 1.00 66.75 93 ARG A O 1
ATOM 730 N N . TYR A 1 94 ? -11.349 8.840 19.200 1.00 59.09 94 TYR A N 1
ATOM 731 C CA . TYR A 1 94 ? -12.213 9.843 18.561 1.00 59.09 94 TYR A CA 1
ATOM 732 C C . TYR A 1 94 ? -11.503 10.582 17.422 1.00 59.09 94 TYR A C 1
ATOM 734 O O . TYR A 1 94 ? -12.089 10.755 16.352 1.00 59.09 94 TYR A O 1
ATOM 742 N N . VAL A 1 95 ? -10.246 10.989 17.628 1.00 68.94 95 VAL A N 1
ATOM 743 C CA . VAL A 1 95 ? -9.433 11.649 16.593 1.00 68.94 95 VAL A CA 1
ATOM 744 C C . VAL A 1 95 ? -9.246 10.719 15.395 1.00 68.94 95 VAL A C 1
ATOM 746 O O . VAL A 1 95 ? -9.543 11.109 14.266 1.00 68.94 95 VAL A O 1
ATOM 749 N N . LYS A 1 96 ? -8.868 9.458 15.628 1.00 69.81 96 LYS A N 1
ATOM 750 C CA . LYS A 1 96 ? -8.701 8.467 14.555 1.00 69.81 96 LYS A CA 1
ATOM 751 C C . LYS A 1 96 ? -9.996 8.175 13.802 1.00 69.81 96 LYS A C 1
ATOM 753 O O . LYS A 1 96 ? -9.975 8.092 12.574 1.00 69.81 96 LYS A O 1
ATOM 758 N N . ALA A 1 97 ? -11.137 8.082 14.486 1.00 64.81 97 ALA A N 1
ATOM 759 C CA . ALA A 1 97 ? -12.433 7.893 13.830 1.00 64.81 97 ALA A CA 1
ATOM 760 C C . ALA A 1 97 ? -12.787 9.067 12.889 1.00 64.81 97 ALA A C 1
ATOM 762 O O . ALA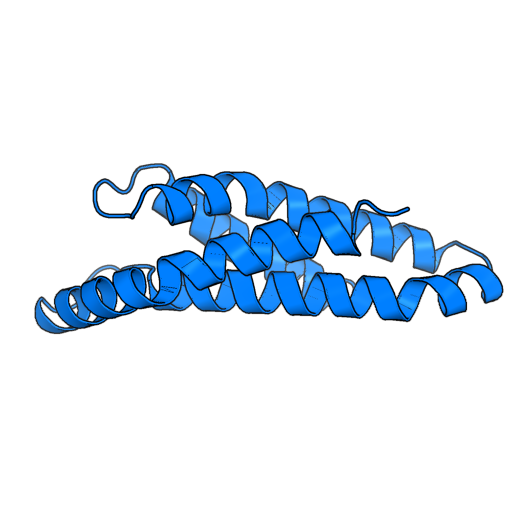 A 1 97 ? -13.241 8.856 11.757 1.00 64.81 97 ALA A O 1
ATOM 763 N N . ALA A 1 98 ? -12.519 10.305 13.318 1.00 65.19 98 ALA A N 1
ATOM 764 C CA . ALA A 1 98 ? -12.715 11.495 12.491 1.00 65.19 98 ALA A CA 1
ATOM 765 C C . ALA A 1 98 ? -11.758 11.525 11.284 1.00 65.19 98 ALA A C 1
ATOM 767 O O . ALA A 1 98 ? -12.184 11.786 10.157 1.00 65.19 98 ALA A O 1
ATOM 768 N N . GLU A 1 99 ? -10.483 11.185 11.488 1.00 68.19 99 GLU A N 1
ATOM 769 C CA . GLU A 1 99 ? -9.498 11.100 10.406 1.00 68.19 99 GLU A CA 1
ATOM 770 C C . GLU A 1 99 ? -9.845 10.029 9.369 1.00 68.19 99 GLU A C 1
ATOM 772 O O . GLU A 1 99 ? -9.712 10.265 8.167 1.00 68.19 99 GLU A O 1
ATOM 777 N N . THR A 1 100 ? -10.305 8.860 9.817 1.00 67.69 100 THR A N 1
ATOM 778 C CA . THR A 1 100 ? -10.685 7.747 8.934 1.00 67.69 100 THR A CA 1
ATOM 779 C C . THR A 1 100 ? -11.821 8.164 7.997 1.00 67.69 100 THR A C 1
ATOM 781 O O . THR A 1 100 ? -11.779 7.883 6.798 1.00 67.69 100 THR A O 1
ATOM 784 N N . THR A 1 101 ? -12.792 8.923 8.517 1.00 65.31 101 THR A N 1
ATOM 785 C CA . THR A 1 101 ? -13.918 9.457 7.735 1.00 65.31 101 THR A CA 1
ATOM 786 C C . THR A 1 101 ? -13.431 10.379 6.608 1.00 65.31 101 THR A C 1
ATOM 788 O O . THR A 1 101 ? -13.853 10.228 5.463 1.00 65.31 101 THR A O 1
ATOM 791 N N . GLY A 1 102 ? -12.483 11.280 6.894 1.00 69.94 102 GLY A N 1
ATOM 792 C CA . GLY A 1 102 ? -11.900 12.185 5.892 1.00 69.94 102 GLY A CA 1
ATOM 793 C C . GLY A 1 102 ? -10.948 11.513 4.890 1.00 69.94 102 GLY A C 1
ATOM 794 O O . GLY A 1 102 ? -10.723 12.038 3.802 1.00 69.94 102 GLY A O 1
ATOM 795 N N . LYS A 1 103 ? -10.392 10.343 5.229 1.00 75.81 103 LYS A N 1
ATOM 796 C CA . LYS A 1 103 ? -9.422 9.598 4.401 1.00 75.81 103 LYS A CA 1
ATOM 797 C C . LYS A 1 103 ? -10.065 8.557 3.482 1.00 75.81 103 LYS A C 1
ATOM 799 O O . LYS A 1 103 ? -9.384 8.026 2.608 1.00 75.81 103 LYS A O 1
ATOM 804 N N . SER A 1 104 ? -11.365 8.307 3.636 1.00 69.69 104 SER A N 1
ATOM 805 C CA . SER A 1 104 ? -12.096 7.255 2.927 1.00 69.69 104 SER A CA 1
ATOM 806 C C . SER A 1 104 ? -11.950 7.322 1.394 1.00 69.69 104 SER A C 1
ATOM 808 O O . SER A 1 104 ? -11.479 6.368 0.774 1.00 69.69 104 SER A O 1
ATOM 810 N N . GLY A 1 105 ? -12.222 8.484 0.790 1.00 74.50 105 GLY A N 1
ATOM 811 C CA . GLY A 1 105 ? -12.061 8.672 -0.660 1.00 74.50 105 GLY A CA 1
ATOM 812 C C . GLY A 1 105 ? -10.601 8.645 -1.131 1.00 74.50 105 GLY A C 1
ATOM 813 O O . GLY A 1 105 ? -10.318 8.309 -2.278 1.00 74.50 105 GLY A O 1
ATOM 814 N N . ARG A 1 106 ? -9.637 8.944 -0.248 1.00 78.50 106 ARG A N 1
ATOM 815 C CA . ARG A 1 106 ? -8.205 8.880 -0.585 1.00 78.50 106 ARG A CA 1
ATOM 816 C C . ARG A 1 106 ? -7.721 7.435 -0.710 1.00 78.50 106 ARG A C 1
ATOM 818 O O . ARG A 1 106 ? -6.933 7.151 -1.605 1.00 78.50 106 ARG A O 1
ATOM 825 N N . VAL A 1 107 ? -8.212 6.535 0.142 1.00 77.81 107 VAL A N 1
ATOM 826 C CA . VAL A 1 107 ? -7.925 5.093 0.053 1.00 77.81 107 VAL A CA 1
ATOM 827 C C . VAL A 1 107 ? -8.414 4.523 -1.278 1.00 77.81 107 VAL A C 1
ATOM 829 O O . VAL A 1 107 ? -7.663 3.835 -1.964 1.00 77.81 107 VAL A O 1
ATOM 832 N N . GLU A 1 108 ? -9.641 4.856 -1.680 1.00 76.50 108 GLU A N 1
ATOM 833 C CA . GLU A 1 108 ? -10.217 4.401 -2.952 1.00 76.50 108 GLU A CA 1
ATOM 834 C C . GLU A 1 108 ? -9.431 4.931 -4.155 1.00 76.50 108 GLU A C 1
ATOM 836 O O . GLU A 1 108 ? -9.101 4.161 -5.056 1.00 76.50 108 GLU A O 1
ATOM 841 N N . ASN A 1 109 ? -9.053 6.213 -4.131 1.00 81.94 109 ASN A N 1
ATOM 842 C CA . ASN A 1 109 ? -8.238 6.819 -5.183 1.00 81.94 109 ASN A CA 1
ATOM 843 C C . ASN A 1 109 ? -6.845 6.189 -5.295 1.00 81.94 109 ASN A C 1
ATOM 845 O O . ASN A 1 109 ? -6.359 6.015 -6.406 1.00 81.94 109 ASN A O 1
ATOM 849 N N . LEU A 1 110 ? -6.196 5.836 -4.181 1.00 79.69 110 LEU A N 1
ATOM 850 C CA . LEU A 1 110 ? -4.871 5.204 -4.206 1.00 79.69 110 LEU A CA 1
ATOM 851 C C . LEU A 1 110 ? -4.933 3.763 -4.716 1.00 79.69 110 LEU A C 1
ATOM 853 O O . LEU A 1 110 ? -4.106 3.374 -5.534 1.00 79.69 110 LEU A O 1
ATOM 857 N N . VAL A 1 111 ? -5.939 2.989 -4.291 1.00 79.94 111 VAL A N 1
ATOM 858 C CA . VAL A 1 111 ? -6.163 1.639 -4.831 1.00 79.94 111 VAL A CA 1
ATOM 859 C C . VAL A 1 111 ? -6.492 1.716 -6.321 1.00 79.94 111 VAL A C 1
ATOM 861 O O . VAL A 1 111 ? -5.917 0.970 -7.104 1.00 79.94 111 VAL A O 1
ATOM 864 N N . GLY A 1 112 ? -7.387 2.619 -6.729 1.00 78.50 112 GLY A N 1
ATOM 865 C CA . GLY A 1 112 ? -7.723 2.833 -8.138 1.00 78.50 112 GLY A CA 1
ATOM 866 C C . GLY A 1 112 ? -6.515 3.270 -8.966 1.00 78.50 112 GLY A C 1
ATOM 867 O O . GLY A 1 112 ? -6.261 2.689 -10.016 1.00 78.50 112 GLY A O 1
ATOM 868 N N . GLY A 1 113 ? -5.739 4.224 -8.447 1.00 76.75 113 GLY A N 1
ATOM 869 C CA . GLY A 1 113 ? -4.498 4.719 -9.036 1.00 76.75 113 GLY A CA 1
ATOM 870 C C . GLY A 1 113 ? -3.471 3.614 -9.277 1.00 76.75 113 GLY A C 1
ATOM 871 O O . GLY A 1 113 ? -2.881 3.564 -10.354 1.00 76.75 113 GLY A O 1
ATOM 872 N N . PHE A 1 114 ? -3.319 2.693 -8.320 1.00 78.88 114 PHE A N 1
ATOM 873 C CA . PHE A 1 114 ? -2.463 1.520 -8.485 1.00 78.88 114 PHE A CA 1
ATOM 874 C C . PHE A 1 114 ? -2.922 0.662 -9.664 1.00 78.88 114 PHE A C 1
ATOM 876 O O . PHE A 1 114 ? -2.123 0.327 -10.530 1.00 78.88 114 PHE A O 1
ATOM 883 N N . TRP A 1 115 ? -4.214 0.341 -9.761 1.00 78.38 115 TRP A N 1
ATOM 884 C CA . TRP A 1 115 ? -4.702 -0.448 -10.894 1.00 78.38 115 TRP A CA 1
ATOM 885 C C . TRP A 1 115 ? -4.528 0.300 -12.222 1.00 78.38 115 TRP A C 1
ATO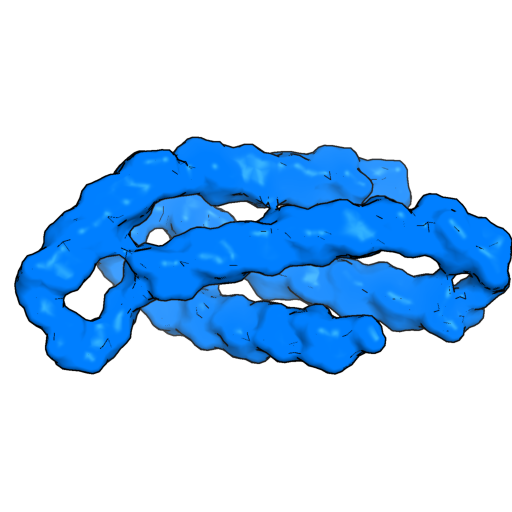M 887 O O . TRP A 1 115 ? -4.101 -0.304 -13.194 1.00 78.38 115 TRP A O 1
ATOM 897 N N . THR A 1 116 ? -4.748 1.616 -12.278 1.00 78.25 116 THR A N 1
ATOM 898 C CA . THR A 1 116 ? -4.547 2.378 -13.523 1.00 78.25 116 THR A CA 1
ATOM 899 C C . THR A 1 116 ? -3.082 2.472 -13.954 1.00 78.25 116 THR A C 1
ATOM 901 O O . THR A 1 116 ? -2.789 2.390 -15.145 1.00 78.25 116 THR A O 1
ATOM 904 N N . SER A 1 117 ? -2.155 2.638 -13.010 1.00 70.00 117 SER A N 1
ATOM 905 C CA . SER A 1 117 ? -0.734 2.836 -13.318 1.00 70.00 117 SER A CA 1
ATOM 906 C C . SER A 1 117 ? 0.024 1.516 -13.473 1.00 70.00 117 SER A C 1
ATOM 908 O O . SER A 1 117 ? 0.925 1.414 -14.302 1.00 70.00 117 SER A O 1
ATOM 910 N N . CYS A 1 118 ? -0.356 0.492 -12.706 1.00 66.69 118 CYS A N 1
ATOM 911 C CA . CYS A 1 118 ? 0.435 -0.725 -12.521 1.00 66.69 118 CYS A CA 1
ATOM 912 C C . CYS A 1 118 ? -0.153 -1.959 -13.220 1.00 66.69 118 CYS A C 1
ATOM 914 O O . CYS A 1 118 ? 0.548 -2.957 -13.329 1.00 66.69 118 CYS A O 1
ATOM 916 N N . SER A 1 119 ? -1.400 -1.919 -13.722 1.00 58.53 119 SER A N 1
ATOM 917 C CA . SER A 1 119 ? -1.974 -3.000 -14.552 1.00 58.53 119 SER A CA 1
ATOM 918 C C . SER A 1 119 ? -1.932 -2.716 -16.059 1.00 58.53 119 SER A C 1
ATOM 920 O O . SER A 1 119 ? -2.560 -3.435 -16.832 1.00 58.53 119 SER A O 1
ATOM 922 N N . SER A 1 120 ? -1.263 -1.638 -16.474 1.00 56.50 120 SER A N 1
ATOM 923 C CA . SER A 1 120 ? -1.158 -1.200 -17.877 1.00 56.50 120 SER A CA 1
ATOM 924 C C . SER A 1 120 ? 0.009 -1.853 -18.639 1.00 56.50 120 SER A C 1
ATOM 926 O O . SER A 1 120 ? 0.380 -1.373 -19.709 1.00 56.50 120 SER A O 1
ATOM 928 N N . TRP A 1 121 ? 0.580 -2.925 -18.084 1.00 49.25 121 TRP A N 1
ATOM 929 C CA . TRP A 1 121 ? 1.769 -3.630 -18.567 1.00 49.25 121 TRP A CA 1
ATOM 930 C C . TRP A 1 121 ? 1.470 -5.112 -18.777 1.00 49.25 121 TRP A C 1
ATOM 932 O O . TRP A 1 121 ? 0.745 -5.684 -17.929 1.00 49.25 121 TRP A O 1
#